Protein AF-A0A6G3LSL0-F1 (afdb_monomer)

Structure (mmCIF, N/CA/C/O backbone):
data_AF-A0A6G3LSL0-F1
#
_entry.id   AF-A0A6G3LSL0-F1
#
loop_
_atom_site.group_PDB
_atom_site.id
_atom_site.type_symbol
_atom_site.label_atom_id
_atom_site.label_alt_id
_atom_site.label_comp_id
_atom_site.label_asym_id
_atom_site.label_entity_id
_atom_site.label_seq_id
_atom_site.pdbx_PDB_ins_code
_atom_site.Cartn_x
_atom_site.Cartn_y
_atom_site.Cartn_z
_atom_site.occupancy
_atom_site.B_iso_or_equiv
_atom_site.auth_seq_id
_atom_site.auth_comp_id
_atom_site.auth_asym_id
_atom_site.auth_atom_id
_atom_site.pdbx_PDB_model_num
ATOM 1 N N . THR A 1 1 ? 11.288 0.304 -4.611 1.00 79.50 1 THR A N 1
ATOM 2 C CA . THR A 1 1 ? 11.184 -0.717 -3.547 1.00 79.50 1 THR A CA 1
ATOM 3 C C . THR A 1 1 ? 10.695 -2.041 -4.104 1.00 79.50 1 THR A C 1
ATOM 5 O O . THR A 1 1 ? 9.820 -2.049 -4.959 1.00 79.50 1 THR A O 1
ATOM 8 N N . TYR A 1 2 ? 11.243 -3.165 -3.642 1.00 87.12 2 TYR A N 1
ATOM 9 C CA . TYR A 1 2 ? 10.777 -4.515 -3.996 1.00 87.12 2 TYR A CA 1
ATOM 10 C C . TYR A 1 2 ? 9.776 -5.059 -2.959 1.00 87.12 2 TYR A C 1
ATOM 12 O O . TYR A 1 2 ? 9.860 -4.669 -1.792 1.00 87.12 2 TYR A O 1
ATOM 20 N N . PRO A 1 3 ? 8.883 -6.009 -3.308 1.00 85.50 3 PRO A N 1
ATOM 21 C CA . PRO A 1 3 ? 7.899 -6.568 -2.370 1.00 85.50 3 PRO A CA 1
ATOM 22 C C . PRO A 1 3 ? 8.498 -7.076 -1.048 1.00 85.50 3 PRO A C 1
ATOM 24 O O . PRO A 1 3 ? 7.930 -6.859 0.019 1.00 85.50 3 PRO A O 1
ATOM 27 N N . TYR A 1 4 ? 9.688 -7.683 -1.083 1.00 88.94 4 TYR A N 1
ATOM 28 C CA . TYR A 1 4 ? 10.399 -8.110 0.129 1.00 88.94 4 TYR A CA 1
ATOM 29 C C . TYR A 1 4 ? 10.704 -6.944 1.086 1.00 88.94 4 TYR A C 1
ATOM 31 O O . TYR A 1 4 ? 10.487 -7.053 2.293 1.00 88.94 4 TYR A O 1
ATOM 39 N N . GLN A 1 5 ? 11.156 -5.808 0.548 1.00 92.38 5 GLN A N 1
ATOM 40 C CA . GLN A 1 5 ? 11.445 -4.609 1.336 1.00 92.38 5 GLN A CA 1
ATOM 41 C C . GLN A 1 5 ? 10.162 -4.005 1.919 1.00 92.38 5 GLN A C 1
ATOM 43 O O . GLN A 1 5 ? 10.170 -3.565 3.065 1.00 92.38 5 GLN A O 1
ATOM 48 N N . VAL A 1 6 ? 9.047 -4.054 1.177 1.00 92.81 6 VAL A N 1
ATOM 49 C CA . VAL A 1 6 ? 7.728 -3.639 1.690 1.00 92.81 6 VAL A CA 1
ATOM 50 C C . VAL A 1 6 ? 7.324 -4.505 2.884 1.00 92.81 6 VAL A C 1
ATOM 52 O O . VAL A 1 6 ? 6.952 -3.978 3.930 1.00 92.81 6 VAL A O 1
ATOM 55 N N . LYS A 1 7 ? 7.468 -5.834 2.778 1.00 93.75 7 LYS A N 1
ATOM 56 C CA . LYS A 1 7 ? 7.168 -6.762 3.882 1.00 93.75 7 LYS A CA 1
ATOM 57 C C . LYS A 1 7 ? 7.988 -6.456 5.135 1.00 93.75 7 LYS A C 1
ATOM 59 O O . LYS A 1 7 ? 7.448 -6.477 6.241 1.00 93.75 7 LYS A O 1
ATOM 64 N N . LYS A 1 8 ? 9.284 -6.185 4.953 1.00 94.25 8 LYS A N 1
ATOM 65 C CA . LYS A 1 8 ? 10.200 -5.821 6.038 1.00 94.25 8 LYS A CA 1
ATOM 66 C C . LYS A 1 8 ? 9.764 -4.515 6.710 1.00 94.25 8 LYS A C 1
ATOM 68 O O . LYS A 1 8 ? 9.577 -4.508 7.921 1.00 94.25 8 LYS A O 1
ATOM 73 N N . GLY A 1 9 ? 9.496 -3.471 5.925 1.00 94.94 9 GLY A N 1
ATOM 74 C CA . GLY A 1 9 ? 9.055 -2.177 6.450 1.00 94.94 9 GLY A CA 1
ATOM 75 C C . GLY A 1 9 ? 7.722 -2.245 7.201 1.00 94.94 9 GLY A C 1
ATOM 76 O O . GLY A 1 9 ? 7.580 -1.612 8.243 1.00 94.94 9 GLY A O 1
ATOM 77 N N 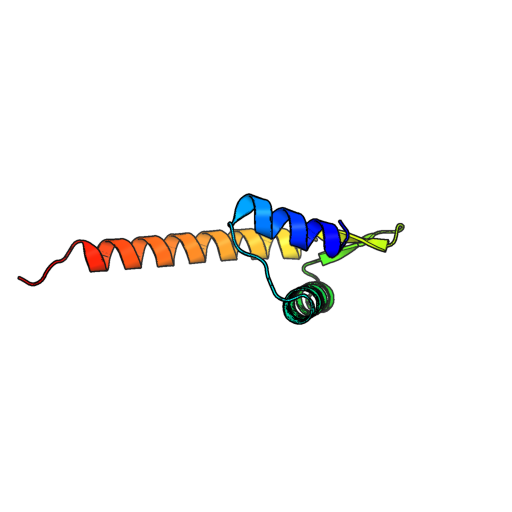. ILE A 1 10 ? 6.765 -3.058 6.732 1.00 94.44 10 ILE A N 1
ATOM 78 C CA . ILE A 1 10 ? 5.492 -3.265 7.444 1.00 94.44 10 ILE A CA 1
ATOM 79 C C . ILE A 1 10 ? 5.733 -3.889 8.823 1.00 94.44 10 ILE A C 1
ATOM 81 O O . ILE A 1 10 ? 5.194 -3.407 9.819 1.00 94.44 10 ILE A O 1
ATOM 85 N N . ARG A 1 11 ? 6.580 -4.921 8.891 1.00 95.00 11 ARG A N 1
ATOM 86 C CA . ARG A 1 11 ? 6.934 -5.575 10.156 1.00 95.00 11 ARG A CA 1
ATOM 87 C C . ARG A 1 11 ? 7.600 -4.613 11.131 1.00 95.00 11 ARG A C 1
ATOM 89 O O . ARG A 1 11 ? 7.234 -4.603 12.299 1.00 95.00 11 ARG A O 1
ATOM 96 N N . GLU A 1 12 ? 8.566 -3.837 10.654 1.00 96.31 12 GLU A N 1
ATOM 97 C CA . GLU A 1 12 ? 9.338 -2.913 11.491 1.00 96.31 12 GLU A CA 1
ATOM 98 C C . GLU A 1 12 ? 8.488 -1.745 12.000 1.00 96.31 12 GLU A C 1
ATOM 100 O O . GLU A 1 12 ? 8.650 -1.330 13.143 1.00 96.31 12 GLU A O 1
ATOM 105 N N . LYS A 1 13 ? 7.563 -1.232 11.180 1.00 96.25 13 LYS A N 1
ATOM 106 C CA . LYS A 1 13 ? 6.769 -0.044 11.522 1.00 96.25 13 LYS A CA 1
ATOM 107 C C . LYS A 1 13 ? 5.476 -0.349 12.277 1.00 96.25 13 LYS A C 1
ATOM 109 O O . LYS A 1 13 ? 5.043 0.474 13.076 1.00 96.25 13 LYS A O 1
ATOM 114 N N . PHE A 1 14 ? 4.847 -1.492 12.011 1.00 94.00 14 PHE A N 1
ATOM 115 C CA . PHE A 1 14 ? 3.503 -1.800 12.516 1.00 94.00 14 PHE A CA 1
ATOM 116 C C . PHE A 1 14 ? 3.436 -3.074 13.359 1.00 94.00 14 PHE A C 1
ATOM 118 O O . PHE A 1 14 ? 2.348 -3.490 13.749 1.00 94.00 14 PHE A O 1
ATOM 125 N N . SER A 1 15 ? 4.575 -3.720 13.626 1.00 94.00 15 SER A N 1
ATOM 126 C CA . SER A 1 15 ? 4.666 -4.919 14.471 1.00 94.00 15 SER A CA 1
ATOM 127 C C . SER A 1 15 ? 3.788 -6.095 14.017 1.00 94.00 15 SER A C 1
ATOM 129 O O . SER A 1 15 ? 3.532 -7.013 14.792 1.00 94.00 15 SER A O 1
ATOM 131 N N . PHE A 1 16 ? 3.362 -6.120 12.749 1.00 93.88 16 PHE A N 1
ATOM 132 C CA . PHE A 1 16 ? 2.653 -7.251 12.152 1.00 93.88 16 PHE A CA 1
ATOM 133 C C . PHE A 1 16 ? 3.327 -7.707 10.860 1.00 93.88 16 PHE A C 1
ATOM 135 O O . PHE A 1 16 ? 4.009 -6.951 10.173 1.00 93.88 16 PHE A O 1
ATOM 142 N N . ASN A 1 17 ? 3.134 -8.975 10.508 1.00 93.00 17 ASN A N 1
ATOM 143 C CA . ASN A 1 17 ? 3.741 -9.568 9.326 1.00 93.00 17 ASN A CA 1
ATOM 144 C C . ASN A 1 17 ? 2.657 -10.091 8.375 1.00 93.00 17 ASN A C 1
ATOM 146 O O . ASN A 1 17 ? 2.074 -11.139 8.659 1.00 93.00 17 ASN A O 1
ATOM 150 N N . PRO A 1 18 ? 2.395 -9.416 7.242 1.00 93.19 18 PRO A N 1
ATOM 151 C CA . PRO A 1 18 ? 1.362 -9.859 6.319 1.00 93.19 18 PRO A CA 1
ATOM 152 C C . PRO A 1 18 ? 1.737 -11.207 5.677 1.00 93.19 18 PRO A C 1
ATOM 154 O O . PRO A 1 18 ? 2.917 -11.441 5.360 1.00 93.19 18 PRO A O 1
ATOM 157 N N . PRO A 1 19 ? 0.758 -12.096 5.423 1.00 96.31 19 PRO A N 1
ATOM 158 C CA . PRO A 1 19 ? 0.969 -13.258 4.571 1.00 96.31 19 PRO A CA 1
ATOM 159 C C . PRO A 1 19 ? 1.497 -12.832 3.199 1.00 96.31 19 PRO A C 1
ATOM 161 O O . PRO A 1 19 ? 1.100 -11.804 2.650 1.00 96.31 19 PRO A O 1
ATOM 164 N N . THR A 1 20 ? 2.401 -13.630 2.626 1.00 94.06 20 THR A N 1
ATOM 165 C CA . THR A 1 20 ? 3.051 -13.293 1.350 1.00 94.06 20 THR A CA 1
ATOM 166 C C . THR A 1 20 ? 2.024 -13.112 0.230 1.00 94.06 20 THR A C 1
ATOM 168 O O . THR A 1 20 ? 2.075 -12.111 -0.475 1.00 94.06 20 THR A O 1
ATOM 171 N N . VAL A 1 21 ? 1.050 -14.023 0.118 1.00 95.62 21 VAL A N 1
ATOM 172 C CA . VAL A 1 21 ? -0.026 -13.945 -0.888 1.00 95.62 21 VAL A CA 1
ATOM 173 C C . VAL A 1 21 ? -0.826 -12.647 -0.750 1.00 95.62 21 VAL A C 1
ATOM 175 O O . VAL A 1 21 ? -1.068 -11.968 -1.746 1.00 95.62 21 VAL A O 1
ATOM 178 N N . THR A 1 22 ? -1.169 -12.249 0.478 1.00 95.88 22 THR A N 1
ATOM 179 C CA . THR A 1 22 ? -1.868 -10.987 0.756 1.00 95.88 22 THR A CA 1
ATOM 180 C C . THR A 1 22 ? -1.050 -9.783 0.307 1.00 95.88 22 THR A C 1
ATOM 182 O O . THR A 1 22 ? -1.580 -8.918 -0.386 1.00 95.88 22 THR A O 1
ATOM 185 N N . LEU A 1 23 ? 0.246 -9.742 0.634 1.00 95.50 23 LEU A N 1
ATOM 186 C CA . LEU A 1 23 ? 1.122 -8.644 0.225 1.00 95.50 23 LEU A CA 1
ATOM 187 C C . LEU A 1 23 ? 1.171 -8.498 -1.301 1.00 95.50 23 LEU A C 1
ATOM 189 O O . LEU A 1 23 ? 0.974 -7.400 -1.809 1.00 95.50 23 LEU A O 1
ATOM 193 N N . TYR A 1 24 ? 1.392 -9.594 -2.032 1.00 94.69 24 TYR A N 1
ATOM 194 C CA . TYR A 1 24 ? 1.420 -9.552 -3.498 1.00 94.69 24 TYR A CA 1
ATOM 195 C C . TYR A 1 24 ? 0.063 -9.170 -4.095 1.00 94.69 24 TYR A C 1
ATOM 197 O O . TYR A 1 24 ? 0.021 -8.422 -5.067 1.00 94.69 24 TYR A O 1
ATOM 205 N N . THR A 1 25 ? -1.040 -9.617 -3.490 1.00 96.81 25 THR A N 1
ATOM 206 C CA . THR A 1 25 ? -2.396 -9.260 -3.934 1.00 96.81 25 THR A CA 1
ATOM 207 C C . THR A 1 25 ? -2.645 -7.760 -3.798 1.00 96.81 25 THR A C 1
ATOM 209 O O . THR A 1 25 ? -3.166 -7.137 -4.720 1.00 96.81 25 THR A O 1
ATOM 212 N N . VAL A 1 26 ? -2.248 -7.164 -2.671 1.00 96.44 26 VAL A N 1
ATOM 213 C CA . VAL A 1 26 ? -2.368 -5.716 -2.447 1.00 96.44 26 VAL A CA 1
ATOM 214 C C . VAL A 1 26 ? -1.449 -4.946 -3.394 1.00 96.44 26 VAL A C 1
ATOM 216 O O . VAL A 1 26 ? -1.919 -4.037 -4.066 1.00 96.44 26 VAL A O 1
ATOM 219 N N . MET A 1 27 ? -0.179 -5.344 -3.523 1.00 96.00 27 MET A N 1
ATOM 220 C CA . MET A 1 27 ? 0.771 -4.713 -4.453 1.00 96.00 27 MET A CA 1
ATOM 221 C C . MET A 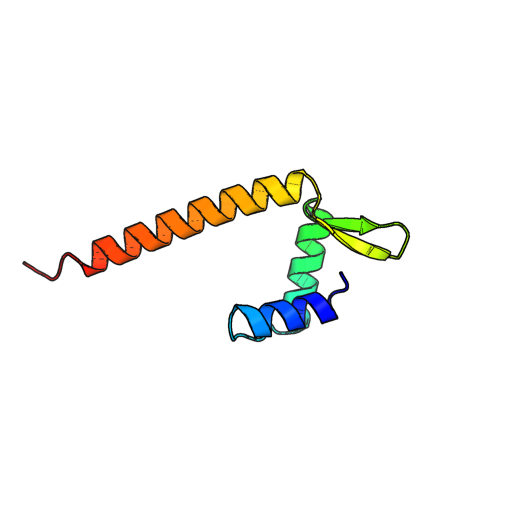1 27 ? 0.254 -4.725 -5.898 1.00 96.00 27 MET A C 1
ATOM 223 O O . MET A 1 27 ? 0.305 -3.703 -6.573 1.00 96.00 27 MET A O 1
ATOM 227 N N . TYR A 1 28 ? -0.300 -5.853 -6.350 1.00 96.31 28 TYR A N 1
ATOM 228 C CA . TYR A 1 28 ? -0.901 -5.970 -7.678 1.00 96.31 28 TYR A CA 1
ATOM 229 C C . TYR A 1 28 ? -2.098 -5.028 -7.862 1.00 96.31 28 TYR A C 1
ATOM 231 O O . TYR A 1 28 ? -2.227 -4.402 -8.910 1.00 96.31 28 TYR A O 1
ATOM 239 N N . ARG A 1 29 ? -2.967 -4.894 -6.851 1.00 97.81 29 ARG A N 1
ATOM 240 C CA . ARG A 1 29 ? -4.101 -3.957 -6.907 1.00 97.81 29 ARG A CA 1
ATOM 241 C C . ARG A 1 29 ? -3.632 -2.507 -6.986 1.00 97.81 29 ARG A C 1
ATOM 24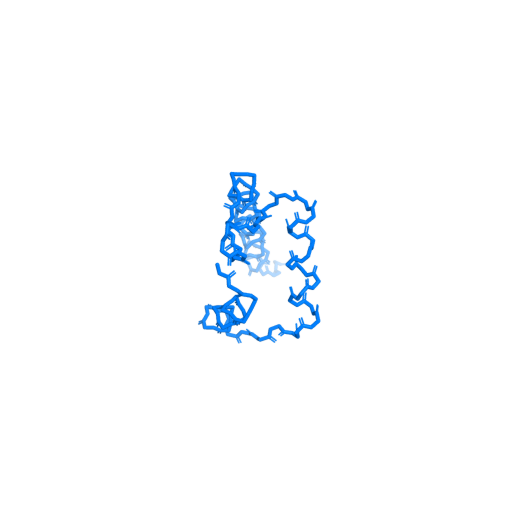3 O O . ARG A 1 29 ? -4.089 -1.794 -7.870 1.00 97.81 29 ARG A O 1
ATOM 250 N N . LEU A 1 30 ? -2.676 -2.116 -6.140 1.00 97.69 30 LEU A N 1
ATOM 251 C CA . LEU A 1 30 ? -2.085 -0.773 -6.157 1.00 97.69 30 LEU A CA 1
ATOM 252 C C . LEU A 1 30 ? -1.460 -0.444 -7.521 1.00 97.69 30 LEU A C 1
ATOM 254 O O . LEU A 1 30 ? -1.601 0.675 -8.005 1.00 97.69 30 LEU A O 1
ATOM 258 N N . GLU A 1 31 ? -0.775 -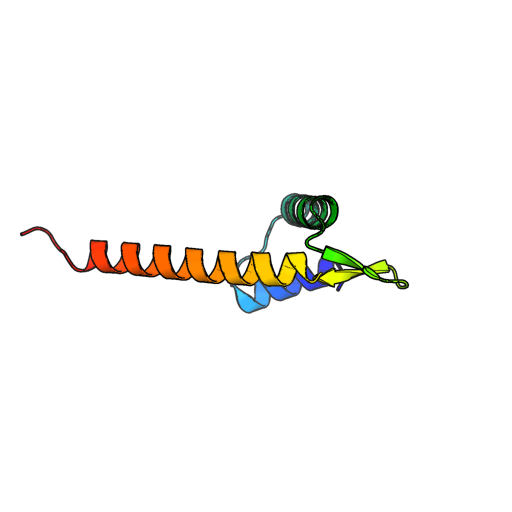1.409 -8.144 1.00 97.44 31 GLU A N 1
ATOM 259 C CA . GLU A 1 31 ? -0.185 -1.249 -9.480 1.00 97.44 31 GLU A CA 1
ATOM 260 C C . GLU A 1 31 ? -1.274 -1.115 -10.552 1.00 97.44 31 GLU A C 1
ATOM 262 O O . GLU A 1 31 ? -1.242 -0.190 -11.360 1.00 97.44 31 GLU A O 1
ATOM 267 N N . ARG A 1 32 ? -2.284 -1.993 -10.524 1.00 98.12 32 ARG A N 1
ATOM 268 C CA . ARG A 1 32 ? -3.409 -1.987 -11.472 1.00 98.12 32 ARG A CA 1
ATOM 269 C C . ARG A 1 32 ? -4.248 -0.708 -11.397 1.00 98.12 32 ARG A C 1
ATOM 271 O O . ARG A 1 32 ? -4.778 -0.273 -12.411 1.00 98.12 32 ARG A O 1
ATOM 278 N N . GLU A 1 33 ? -4.376 -0.127 -10.210 1.00 98.19 33 GLU A N 1
ATOM 279 C CA . GLU A 1 33 ? -5.106 1.124 -9.961 1.00 98.19 33 GLU A CA 1
ATOM 280 C C . GLU A 1 33 ? -4.235 2.373 -10.187 1.00 98.19 33 GLU A C 1
ATOM 282 O O . GLU A 1 33 ? -4.708 3.495 -10.037 1.00 98.19 33 GLU A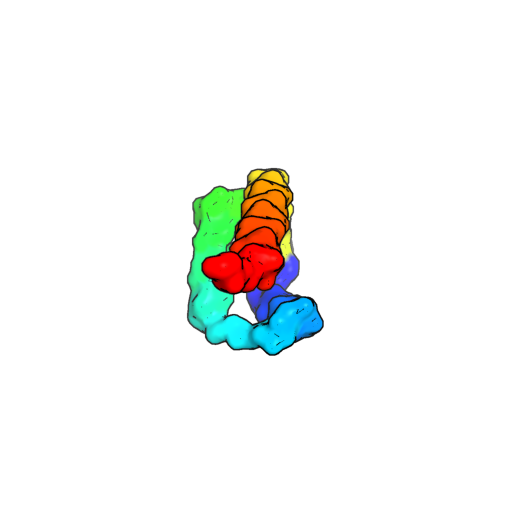 O 1
ATOM 287 N N . GLY A 1 34 ? -2.964 2.203 -10.572 1.00 98.25 34 GLY A N 1
ATOM 288 C CA . GLY A 1 34 ? -2.058 3.308 -10.890 1.00 98.25 34 GLY A CA 1
ATOM 289 C C . GLY A 1 34 ? -1.525 4.064 -9.670 1.00 98.25 34 GLY A C 1
ATOM 290 O O . GLY A 1 34 ? -0.949 5.140 -9.824 1.00 98.25 34 GLY A O 1
ATOM 291 N N . LEU A 1 35 ? -1.687 3.518 -8.462 1.00 98.44 35 LEU A N 1
ATOM 292 C CA . LEU A 1 35 ? -1.202 4.105 -7.206 1.00 98.44 35 LEU A CA 1
ATOM 293 C C . LEU A 1 35 ? 0.306 3.886 -7.020 1.00 98.44 35 LEU A C 1
ATOM 295 O O . LEU A 1 35 ? 1.006 4.706 -6.425 1.00 98.44 35 LEU A O 1
ATOM 299 N N . ILE A 1 36 ? 0.823 2.789 -7.569 1.00 97.75 36 ILE A N 1
ATOM 300 C CA . ILE A 1 36 ? 2.258 2.529 -7.697 1.00 97.75 36 ILE A CA 1
ATOM 301 C C . ILE A 1 36 ? 2.583 2.139 -9.137 1.00 97.75 36 ILE A C 1
ATOM 303 O O . ILE A 1 36 ? 1.715 1.683 -9.879 1.00 97.75 36 ILE A O 1
ATOM 307 N N . ARG A 1 37 ? 3.848 2.270 -9.528 1.00 97.31 37 ARG A N 1
ATOM 308 C CA . ARG A 1 37 ? 4.352 1.792 -10.823 1.00 97.31 37 ARG A CA 1
ATOM 309 C C . ARG A 1 37 ? 5.762 1.242 -10.688 1.00 97.31 37 ARG A C 1
ATOM 311 O O . ARG A 1 37 ? 6.455 1.556 -9.723 1.00 97.31 37 ARG A O 1
ATOM 318 N N . LYS A 1 38 ? 6.197 0.439 -11.656 1.00 95.62 38 LYS A N 1
ATOM 319 C CA . LYS A 1 38 ? 7.604 0.041 -11.776 1.00 95.62 38 L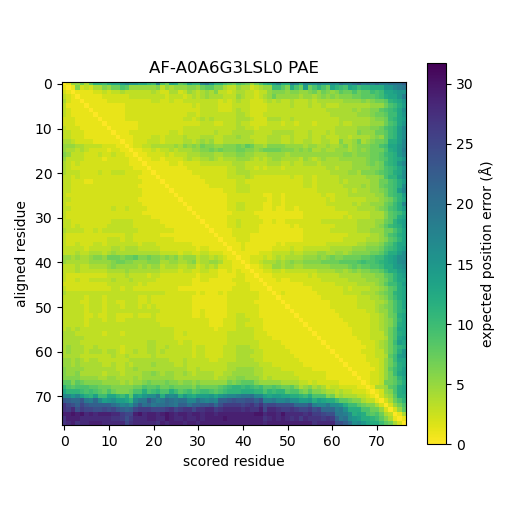YS A CA 1
ATOM 320 C C . LYS A 1 38 ? 8.387 1.134 -12.493 1.00 95.62 38 LYS A C 1
ATOM 322 O O . LYS A 1 38 ? 7.915 1.669 -13.491 1.00 95.62 38 LYS A O 1
ATOM 327 N N . ASN A 1 39 ? 9.573 1.443 -11.986 1.00 94.12 39 ASN A N 1
ATOM 328 C CA . ASN A 1 39 ? 10.539 2.286 -12.680 1.00 94.12 39 ASN A CA 1
ATOM 329 C C . ASN A 1 39 ? 11.349 1.474 -13.708 1.00 94.12 39 ASN A C 1
ATOM 331 O O . ASN A 1 39 ? 11.166 0.262 -13.844 1.00 94.12 39 ASN A O 1
ATOM 335 N N . GLU A 1 40 ? 12.280 2.131 -14.402 1.00 92.75 40 GLU A N 1
ATOM 336 C CA . GLU A 1 40 ? 13.136 1.517 -15.434 1.00 92.75 40 GLU A CA 1
ATOM 337 C C . GLU A 1 40 ? 13.992 0.348 -14.912 1.00 92.75 40 GLU A C 1
ATOM 339 O O . GLU A 1 40 ? 14.392 -0.529 -15.673 1.00 92.75 40 GLU A O 1
ATOM 344 N N . HIS A 1 41 ? 14.223 0.284 -13.598 1.00 91.50 41 HIS A N 1
ATOM 345 C CA . HIS A 1 41 ? 14.958 -0.792 -12.931 1.00 91.50 41 HIS A CA 1
ATOM 346 C C . HIS A 1 41 ? 14.043 -1.898 -12.374 1.00 91.50 41 HIS A C 1
ATOM 348 O O . HIS A 1 41 ? 14.504 -2.775 -11.645 1.00 91.50 41 HIS A O 1
ATOM 354 N N . GLY A 1 42 ? 12.739 -1.855 -12.666 1.00 88.25 42 GLY A N 1
ATOM 355 C CA . GLY A 1 42 ? 11.753 -2.831 -12.193 1.00 88.25 42 GLY A CA 1
ATOM 356 C C . GLY A 1 42 ? 11.362 -2.684 -10.717 1.00 88.25 42 GLY A C 1
ATOM 357 O O . GLY A 1 42 ? 10.623 -3.521 -10.192 1.00 88.25 42 GLY A O 1
ATOM 358 N N . ALA A 1 43 ? 11.828 -1.635 -10.036 1.00 92.38 43 ALA A N 1
ATOM 359 C CA . ALA A 1 43 ? 11.487 -1.359 -8.647 1.00 92.38 43 ALA A CA 1
ATOM 360 C C . ALA A 1 43 ? 10.195 -0.532 -8.560 1.00 92.38 43 ALA A C 1
ATOM 362 O O . ALA A 1 43 ? 9.970 0.359 -9.372 1.00 92.38 43 ALA A O 1
ATOM 363 N N . TYR A 1 44 ? 9.361 -0.786 -7.547 1.00 94.81 44 TYR A N 1
ATOM 364 C CA . TYR A 1 44 ? 8.126 -0.025 -7.349 1.00 94.81 44 TYR A CA 1
ATOM 365 C C . TYR A 1 44 ? 8.384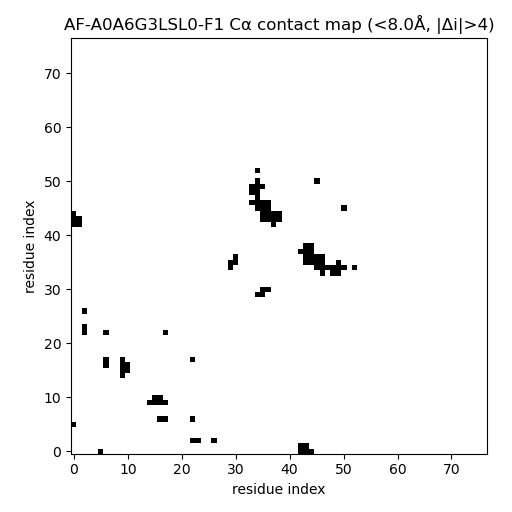 1.367 -6.769 1.00 94.81 44 TYR A C 1
ATOM 367 O O . TYR A 1 44 ? 9.143 1.505 -5.803 1.00 94.81 44 TYR A O 1
ATOM 375 N N . GLU A 1 45 ? 7.686 2.360 -7.299 1.00 96.19 45 GLU A N 1
ATOM 376 C CA . GLU A 1 45 ? 7.594 3.727 -6.791 1.00 96.19 45 GLU A CA 1
ATOM 377 C C . GLU A 1 45 ? 6.128 4.167 -6.688 1.00 96.19 45 GLU A C 1
ATOM 379 O O . GLU A 1 45 ? 5.264 3.661 -7.406 1.00 96.19 45 GLU A O 1
ATOM 384 N N . VAL A 1 46 ? 5.846 5.088 -5.766 1.00 97.00 46 VAL A N 1
ATOM 385 C CA . VAL A 1 46 ? 4.504 5.653 -5.573 1.00 97.00 46 VAL A CA 1
ATOM 386 C C . VAL A 1 46 ? 4.270 6.733 -6.627 1.00 97.00 46 VAL A C 1
ATOM 388 O O . VAL A 1 46 ? 5.161 7.539 -6.895 1.00 97.00 46 VAL A O 1
ATOM 391 N N . THR A 1 47 ? 3.090 6.746 -7.241 1.00 98.38 47 THR A N 1
ATOM 392 C CA . THR A 1 47 ? 2.717 7.767 -8.231 1.00 98.38 47 THR A CA 1
ATOM 393 C C . THR A 1 47 ? 2.148 9.016 -7.550 1.00 98.38 47 THR A C 1
ATOM 395 O O . THR A 1 47 ? 1.847 9.000 -6.358 1.00 98.38 47 THR A O 1
ATOM 398 N N . GLY A 1 48 ? 1.931 10.098 -8.307 1.00 98.25 48 GLY A N 1
ATOM 399 C CA . GLY A 1 48 ? 1.195 11.263 -7.793 1.00 98.25 48 GLY A CA 1
ATOM 400 C C . GLY A 1 48 ? -0.212 10.895 -7.302 1.00 98.25 48 GLY A C 1
ATOM 401 O O . GLY A 1 48 ? -0.599 11.291 -6.209 1.00 98.25 48 GLY A O 1
ATOM 402 N N . LEU A 1 49 ? -0.927 10.042 -8.048 1.00 98.31 49 LEU A N 1
ATOM 403 C CA . LEU A 1 49 ? -2.232 9.509 -7.639 1.00 98.31 49 LEU A CA 1
ATOM 404 C C . LEU A 1 49 ? -2.130 8.705 -6.333 1.00 98.31 49 LEU A C 1
ATOM 406 O O . LEU A 1 49 ? -2.967 8.848 -5.448 1.00 98.31 49 LEU A O 1
ATOM 410 N N . GLY A 1 50 ? -1.081 7.890 -6.193 1.00 98.44 50 GLY A N 1
ATOM 411 C CA . GLY A 1 50 ? -0.821 7.127 -4.975 1.00 98.44 50 GLY A CA 1
ATOM 412 C C . GLY A 1 50 ? -0.553 7.997 -3.749 1.00 98.44 50 GLY A C 1
ATOM 413 O O . GLY A 1 50 ? -0.974 7.639 -2.651 1.00 98.44 50 GLY A O 1
ATOM 414 N N . LEU A 1 51 ? 0.123 9.136 -3.920 1.00 98.38 51 LEU A N 1
ATOM 415 C CA . LEU A 1 51 ? 0.379 10.077 -2.828 1.00 98.38 51 LEU A CA 1
ATOM 416 C C . LEU A 1 51 ? -0.904 10.769 -2.355 1.00 98.38 51 LEU A C 1
ATOM 418 O O . LEU A 1 51 ? -1.124 10.851 -1.146 1.00 98.38 51 LEU A O 1
ATOM 422 N N . GLU A 1 52 ? -1.766 11.205 -3.275 1.00 98.44 52 GLU A N 1
ATOM 423 C CA . GLU A 1 52 ? -3.063 11.792 -2.909 1.00 98.44 52 GLU A CA 1
ATOM 424 C C . GLU A 1 52 ? -3.967 10.761 -2.221 1.00 98.44 52 GLU A C 1
ATOM 426 O O . GLU A 1 52 ? -4.479 11.022 -1.132 1.00 98.44 52 GLU A O 1
ATOM 431 N N . ALA A 1 53 ? -4.057 9.540 -2.759 1.00 98.31 53 ALA A N 1
ATOM 432 C CA . ALA A 1 53 ? -4.814 8.459 -2.126 1.00 98.31 53 ALA A CA 1
ATOM 433 C C . ALA A 1 53 ? -4.287 8.123 -0.717 1.00 98.31 53 ALA A C 1
ATOM 435 O O . ALA A 1 53 ? -5.064 7.856 0.201 1.00 98.31 53 ALA A O 1
ATOM 436 N N . LEU A 1 54 ? -2.965 8.159 -0.511 1.00 97.69 54 LEU A N 1
ATOM 437 C CA . LEU A 1 54 ? -2.364 7.947 0.807 1.00 97.69 54 LEU A CA 1
ATOM 438 C C . LEU A 1 54 ? -2.736 9.063 1.792 1.00 97.69 54 LEU A C 1
ATOM 440 O O . LEU A 1 54 ? -2.987 8.781 2.966 1.00 97.69 54 LEU A O 1
ATOM 444 N N . LYS A 1 55 ? -2.780 10.316 1.331 1.00 98.19 55 LYS A N 1
ATOM 445 C CA . LYS A 1 55 ? -3.194 11.464 2.143 1.00 98.19 55 LYS A CA 1
ATOM 446 C C . LYS A 1 55 ? -4.658 11.340 2.568 1.00 98.19 55 LYS A C 1
ATOM 448 O O . LYS A 1 55 ? -4.955 11.484 3.753 1.00 98.19 55 LYS A O 1
ATOM 453 N N . GLU A 1 56 ? -5.548 11.000 1.640 1.00 98.19 56 GLU A N 1
ATOM 454 C CA . GLU A 1 56 ? -6.966 10.750 1.930 1.00 98.19 56 GLU A CA 1
ATOM 455 C C . GLU A 1 56 ? -7.151 9.586 2.913 1.00 98.19 56 GLU A C 1
ATOM 457 O O . GLU A 1 56 ? -7.881 9.707 3.898 1.00 98.19 56 GLU A O 1
ATOM 462 N N . ALA A 1 57 ? -6.426 8.481 2.710 1.00 97.56 57 ALA A N 1
ATOM 463 C CA . ALA A 1 57 ? -6.461 7.339 3.618 1.00 97.56 57 ALA A CA 1
ATOM 464 C C . ALA A 1 57 ? -5.982 7.706 5.033 1.00 97.56 57 ALA A C 1
ATOM 466 O O . ALA A 1 57 ? -6.571 7.259 6.018 1.00 97.56 57 ALA A O 1
ATOM 467 N N . ALA A 1 58 ? -4.941 8.536 5.157 1.00 97.69 58 ALA A N 1
ATOM 468 C CA . ALA A 1 58 ? -4.457 9.008 6.452 1.00 97.69 58 ALA A CA 1
ATOM 469 C C . ALA A 1 58 ? -5.499 9.879 7.173 1.00 97.69 58 ALA A C 1
ATOM 471 O O . ALA A 1 58 ? -5.704 9.709 8.375 1.00 97.69 58 ALA A O 1
ATOM 472 N N . HIS A 1 59 ? -6.184 10.764 6.441 1.00 98.12 59 HIS A N 1
ATOM 473 C CA . HIS A 1 59 ? -7.274 11.576 6.987 1.00 98.12 59 HIS A CA 1
ATOM 474 C C . HIS A 1 59 ? -8.427 10.694 7.481 1.00 98.12 59 HIS A C 1
ATOM 476 O O . HIS A 1 59 ? -8.853 10.832 8.626 1.00 98.12 59 HIS A O 1
ATOM 482 N N . LEU A 1 60 ? -8.866 9.728 6.668 1.00 97.94 60 LEU A N 1
ATOM 483 C CA . LEU A 1 60 ? -9.931 8.796 7.039 1.00 97.94 60 LEU A CA 1
ATOM 484 C C . LEU A 1 60 ? -9.583 7.998 8.303 1.00 97.94 60 LEU A C 1
ATOM 486 O O . LEU A 1 60 ? -10.410 7.864 9.202 1.00 97.94 60 LEU A O 1
ATOM 490 N N . LEU A 1 61 ? -8.358 7.472 8.392 1.00 97.00 61 LEU A N 1
ATOM 491 C CA . LEU A 1 61 ? -7.916 6.719 9.567 1.00 97.00 61 LEU A CA 1
ATOM 492 C C . LEU A 1 61 ? -7.880 7.591 10.829 1.00 97.00 61 LEU A C 1
ATOM 494 O O . LEU A 1 61 ? -8.268 7.115 11.896 1.00 97.00 61 LEU A O 1
ATOM 498 N N . ALA A 1 62 ? -7.465 8.855 10.715 1.00 96.94 62 ALA A N 1
ATOM 499 C CA . ALA A 1 62 ? -7.497 9.799 11.830 1.00 96.94 62 ALA A CA 1
ATOM 500 C C . ALA A 1 62 ? -8.937 10.097 12.281 1.00 96.94 62 ALA A C 1
ATOM 502 O O . ALA A 1 62 ? -9.227 10.056 13.475 1.00 96.94 62 ALA A O 1
ATOM 503 N N . GLU A 1 63 ? -9.861 10.316 11.342 1.00 97.19 63 GLU A N 1
ATOM 504 C CA . GLU A 1 63 ? -11.280 10.517 11.657 1.00 97.19 63 GLU A CA 1
ATOM 505 C C . GLU A 1 63 ? -11.901 9.303 12.352 1.00 97.19 63 GLU A C 1
ATOM 507 O O . GLU A 1 63 ? -12.614 9.454 13.345 1.00 97.19 63 GLU A O 1
ATOM 512 N N . VAL A 1 64 ? -11.631 8.094 11.849 1.00 96.62 64 VAL A N 1
ATOM 513 C CA . VAL A 1 64 ? -12.110 6.850 12.468 1.00 96.62 64 VAL A CA 1
ATOM 514 C C . VAL A 1 64 ? -11.524 6.694 13.868 1.00 96.62 64 VAL A C 1
ATOM 516 O O . VAL A 1 64 ? -12.261 6.367 14.795 1.00 96.62 64 VAL A O 1
ATOM 519 N N . SER A 1 65 ? -10.231 6.978 14.046 1.00 95.62 65 SER A N 1
ATOM 520 C CA . SER A 1 65 ? -9.584 6.933 15.359 1.00 95.62 65 SER A CA 1
ATOM 521 C C . SER A 1 65 ? -10.241 7.893 16.353 1.00 95.62 65 SER A C 1
ATOM 523 O O . SER A 1 65 ? -10.523 7.483 17.475 1.00 95.62 65 SER A O 1
ATOM 525 N N . ASN A 1 66 ? -10.528 9.131 15.940 1.00 95.38 66 ASN A N 1
ATOM 526 C CA . ASN A 1 66 ? -11.177 10.127 16.798 1.00 95.38 66 ASN A CA 1
ATOM 527 C C . ASN A 1 66 ? -12.593 9.687 17.204 1.00 95.38 66 ASN A C 1
ATOM 529 O O . ASN A 1 66 ? -12.947 9.721 18.379 1.00 95.38 66 ASN A O 1
ATOM 533 N N . LYS A 1 67 ? -13.385 9.176 16.252 1.00 94.19 67 LYS A N 1
ATOM 534 C CA . LYS A 1 67 ? -14.733 8.659 16.549 1.00 94.19 67 LYS A CA 1
ATOM 535 C C . LYS A 1 67 ? -14.698 7.497 17.543 1.00 94.19 67 LYS A C 1
ATOM 537 O O . LYS A 1 67 ? -15.552 7.417 18.422 1.00 94.19 67 LYS A O 1
ATOM 542 N N . LEU A 1 68 ? -13.713 6.605 17.424 1.00 93.44 68 LEU A N 1
ATOM 543 C CA . LEU A 1 68 ? -13.537 5.494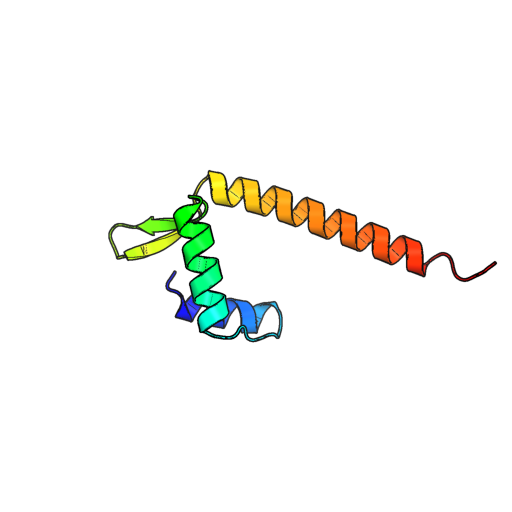 18.361 1.00 93.44 68 LEU A CA 1
ATOM 544 C C . LEU A 1 68 ? -13.193 5.990 19.772 1.00 93.44 68 LEU A C 1
ATOM 546 O O . LEU A 1 68 ? -13.748 5.471 20.739 1.00 93.44 68 LEU A O 1
ATOM 550 N N . THR A 1 69 ? -12.325 6.998 19.903 1.00 91.81 69 THR A N 1
ATOM 551 C CA . THR A 1 69 ? -11.984 7.566 21.217 1.00 91.81 69 THR A CA 1
ATOM 552 C C . THR A 1 69 ? -13.168 8.283 21.862 1.00 91.81 69 THR A C 1
ATOM 554 O O . THR A 1 69 ? -13.393 8.115 23.063 1.00 91.81 69 THR A O 1
ATOM 557 N N . ASP A 1 70 ? -13.978 8.997 21.078 1.00 87.81 70 ASP A N 1
ATOM 558 C CA . ASP A 1 70 ? -15.170 9.693 21.577 1.00 87.81 70 ASP A CA 1
ATOM 559 C C . ASP A 1 70 ? -16.192 8.696 22.151 1.00 87.81 70 ASP A C 1
ATOM 561 O O . ASP A 1 70 ? -16.682 8.876 23.266 1.00 87.81 70 ASP A O 1
ATOM 565 N N . MET A 1 71 ? -16.417 7.569 21.462 1.00 78.19 71 MET A N 1
ATOM 566 C CA . MET A 1 71 ? -17.296 6.490 21.940 1.00 78.19 71 MET A CA 1
ATOM 567 C C . MET A 1 71 ? -16.824 5.849 23.251 1.00 78.19 71 MET A C 1
ATOM 569 O O . MET A 1 71 ? -17.643 5.387 24.038 1.00 78.19 71 MET A O 1
ATOM 573 N N . THR A 1 72 ? -15.513 5.794 23.495 1.00 75.06 72 THR A N 1
ATOM 574 C CA . THR A 1 72 ? -14.959 5.262 24.755 1.00 75.06 72 THR A CA 1
ATOM 575 C C . THR A 1 72 ? -14.933 6.286 25.893 1.00 75.06 72 THR A C 1
ATOM 577 O O . THR A 1 72 ? -14.729 5.905 27.045 1.00 75.06 72 THR A O 1
ATOM 580 N N . SER A 1 73 ? -15.142 7.570 25.583 1.00 65.19 73 SER A N 1
ATOM 581 C CA . SER A 1 73 ? -15.142 8.681 26.547 1.00 65.19 73 SER A CA 1
ATOM 582 C C . SER A 1 73 ? -16.519 8.912 27.183 1.00 65.19 73 SER A C 1
ATOM 584 O O . SER A 1 73 ? -16.609 9.454 28.284 1.00 65.19 73 SER A O 1
ATOM 586 N N . GLU A 1 74 ? -17.593 8.457 26.531 1.00 57.56 74 GLU A N 1
ATOM 587 C CA . GLU A 1 74 ? -18.946 8.394 27.091 1.00 57.56 74 GLU A CA 1
ATOM 588 C C . GLU A 1 74 ? -19.217 6.992 27.672 1.00 57.56 74 GLU A C 1
ATOM 590 O O . GLU A 1 74 ? -19.896 6.159 27.075 1.00 57.56 74 GLU A O 1
ATOM 595 N N . GLY A 1 75 ? -18.666 6.703 28.858 1.00 52.97 75 GLY A N 1
ATOM 596 C CA . GLY A 1 75 ? -19.127 5.564 29.669 1.00 52.97 75 GLY A CA 1
ATOM 597 C C . GLY A 1 75 ? -20.619 5.710 30.029 1.00 52.97 75 GLY A C 1
ATOM 598 O O . GLY A 1 75 ? -21.110 6.842 30.066 1.00 52.97 75 GLY A O 1
ATOM 599 N N . PRO A 1 76 ? -21.359 4.607 30.278 1.00 47.47 76 PRO A N 1
ATOM 600 C CA . PRO A 1 76 ? -22.814 4.648 30.422 1.00 47.47 76 PRO A CA 1
ATOM 601 C C . PRO A 1 76 ? -23.211 5.607 31.549 1.00 47.47 76 PRO A C 1
ATOM 603 O O . PRO A 1 76 ? -22.772 5.440 32.688 1.00 47.47 76 PRO A O 1
ATOM 606 N N . ARG A 1 77 ? -24.012 6.619 31.198 1.00 53.91 77 ARG A N 1
ATOM 607 C CA . ARG A 1 77 ? -24.755 7.435 32.163 1.00 53.91 77 ARG A CA 1
ATOM 608 C C . ARG A 1 77 ? -25.911 6.636 32.745 1.00 53.91 77 ARG A C 1
ATOM 610 O O . ARG A 1 77 ? -26.537 5.880 31.968 1.00 53.91 77 ARG A O 1
#

Nearest PDB structures (foldseek):
  1on2-assembly1_B  TM=5.767E-01  e=1.781E-01  Bacillus subtilis
  7qcd-assembly1_D  TM=5.688E-01  e=4.072E-01  Saccharomyces cerevisiae S288C
  3tqn-assembly2_B  TM=4.806E-01  e=2.190E-01  Coxiella burnetii
  7z1n-assembly1_P  TM=6.954E-01  e=1.314E+00  Saccharomyces cerevisiae W303
  6f41-assembly1_P  TM=6.213E-01  e=1.508E+00  Saccharomyces cerevisiae S288C

Foldseek 3Di:
DDLVVVQVVCCVPPVDGDDSVVSVVVVVVCCVVQQWHADPVRDIDGDPNVVVVVVVVVVVVVVVVVVVVVVVVDDDD

Radius of gyration: 16.51 Å; Cα contacts (8 Å, |Δi|>4): 48; chains: 1; bounding box: 40×26×48 Å

Sequence (77 aa):
TYPYQVKKGIREKFSFNPPTVTLYTVMYRLEREGLIRKNEHGAYEVTGLGLEALKEAAHLLAEVSNKLTDMTSEGPR

Mean predicted aligned error: 5.11 Å

pLDDT: mean 92.09, std 10.73, range [47.47, 98.44]

Secondary structure (DSSP, 8-state):
--HHHHHHHHHHHHS----HHHHHHHHHHHHHTTSEEE-TTS-EEE-HHHHHHHHHHHHHHHHHHHHHHHHHHS---

Solvent-accessible surface area (backbone atoms only — not comparable to full-atom values): 4422 Å² total; per-residue (Å²): 82,50,72,70,56,52,54,50,50,43,30,75,75,67,77,45,77,78,55,68,68,57,51,53,54,52,53,50,49,37,40,74,71,49,27,27,44,67,48,100,85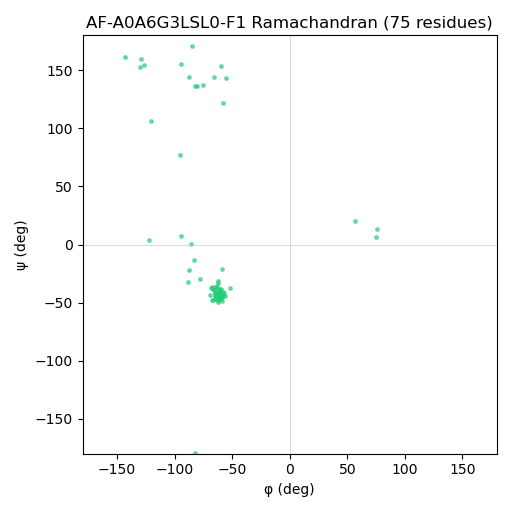,68,33,42,43,76,32,75,62,25,52,53,52,50,52,53,51,52,52,53,53,51,53,53,51,51,55,54,52,53,61,69,70,61,64,89,127